Protein AF-A0A9D5GUM4-F1 (afdb_monomer)

Secondary structure (DSSP, 8-state):
-HHHHHH-GGG-----------THHHHHHTHHHHHHHHHHHHHHHHTT--HHHHHHTT-

Structure (mmCIF, N/CA/C/O backbone):
data_AF-A0A9D5GUM4-F1
#
_entry.id   AF-A0A9D5GUM4-F1
#
loop_
_atom_site.group_PDB
_atom_site.id
_atom_site.type_symbol
_atom_site.label_atom_id
_atom_site.label_alt_id
_atom_site.label_comp_id
_atom_site.label_asym_id
_atom_site.label_entity_id
_atom_site.label_seq_id
_atom_site.pdbx_PDB_ins_code
_atom_site.Cartn_x
_atom_site.Cartn_y
_atom_site.Cartn_z
_atom_site.occupancy
_atom_site.B_iso_or_equiv
_atom_site.auth_seq_id
_atom_site.auth_comp_id
_atom_site.auth_asym_id
_atom_site.auth_atom_id
_atom_site.pdbx_PDB_model_num
ATOM 1 N N . VAL A 1 1 ? -10.063 -5.509 9.231 1.00 59.44 1 VAL A N 1
ATOM 2 C CA . VAL A 1 1 ? -10.383 -5.755 10.666 1.00 59.44 1 VAL A CA 1
ATOM 3 C C . VAL A 1 1 ? -11.738 -6.450 10.862 1.00 59.44 1 VAL A C 1
ATOM 5 O O . VAL A 1 1 ? -11.943 -7.087 11.889 1.00 59.44 1 VAL A O 1
ATOM 8 N N . ASP A 1 2 ? -12.641 -6.409 9.876 1.00 79.88 2 ASP A N 1
ATOM 9 C CA . ASP A 1 2 ? -13.999 -6.975 9.983 1.00 79.88 2 ASP A CA 1
ATOM 10 C C . ASP A 1 2 ? -14.046 -8.497 10.216 1.00 79.88 2 ASP A C 1
ATOM 12 O O . ASP A 1 2 ? -14.764 -8.982 11.087 1.00 79.88 2 ASP A O 1
ATOM 16 N N . ILE A 1 3 ? -13.193 -9.253 9.516 1.00 80.38 3 ILE A N 1
ATOM 17 C CA . ILE A 1 3 ? -13.117 -10.723 9.611 1.00 80.38 3 ILE A CA 1
ATOM 18 C C . ILE A 1 3 ? -12.919 -11.219 11.052 1.00 80.38 3 ILE A C 1
ATOM 20 O O . ILE A 1 3 ? -13.569 -12.173 11.473 1.00 80.38 3 ILE A O 1
ATOM 24 N N . ILE A 1 4 ? -12.070 -10.548 11.838 1.00 82.56 4 ILE A N 1
ATOM 25 C CA . ILE A 1 4 ? -11.786 -10.943 13.227 1.00 82.56 4 ILE A CA 1
ATOM 26 C C . ILE A 1 4 ? -13.004 -10.692 14.122 1.00 82.56 4 ILE A C 1
ATOM 28 O O . ILE A 1 4 ? -13.283 -11.493 15.015 1.00 82.56 4 ILE A O 1
ATOM 32 N N . ARG A 1 5 ? -13.744 -9.601 13.875 1.00 84.12 5 ARG A N 1
ATOM 33 C CA . ARG A 1 5 ? -14.974 -9.276 14.610 1.00 84.12 5 ARG A CA 1
ATOM 34 C C . ARG A 1 5 ? -16.076 -10.298 14.335 1.00 84.12 5 ARG A C 1
ATOM 36 O O . ARG A 1 5 ? -16.735 -10.716 15.277 1.00 84.12 5 ARG A O 1
ATOM 43 N N . ARG A 1 6 ? -16.226 -10.741 13.082 1.00 87.19 6 ARG A N 1
ATOM 44 C CA . ARG A 1 6 ? -17.244 -11.731 12.685 1.00 87.19 6 ARG A CA 1
ATOM 45 C C . ARG A 1 6 ? -16.935 -13.150 13.164 1.00 87.19 6 ARG A C 1
ATOM 47 O O . ARG A 1 6 ? -17.833 -13.849 13.615 1.00 87.19 6 ARG A O 1
ATOM 54 N N . LEU A 1 7 ? -15.676 -13.584 13.072 1.00 85.75 7 LEU A N 1
ATOM 55 C CA . LEU A 1 7 ? -15.270 -14.932 13.493 1.00 85.75 7 LEU A CA 1
ATOM 56 C C . LEU A 1 7 ? -15.111 -15.051 15.015 1.00 85.75 7 LEU A C 1
ATOM 58 O O . LEU A 1 7 ? -15.319 -16.125 15.576 1.00 85.75 7 LEU A O 1
ATOM 62 N N . GLY A 1 8 ? -14.757 -13.951 15.684 1.00 86.06 8 GLY A N 1
ATOM 63 C CA . GLY A 1 8 ? -14.462 -13.918 17.112 1.00 86.06 8 GLY A CA 1
ATOM 64 C C . GLY A 1 8 ? -13.085 -14.509 17.442 1.00 86.06 8 GLY A C 1
ATOM 65 O O . GLY A 1 8 ? -12.675 -15.546 16.921 1.00 86.06 8 GLY A O 1
ATOM 66 N N . ARG A 1 9 ? -12.357 -13.871 18.370 1.00 81.81 9 ARG A N 1
ATOM 67 C CA . ARG A 1 9 ? -10.971 -14.251 18.721 1.00 81.81 9 ARG A CA 1
ATOM 68 C C . ARG A 1 9 ? -10.814 -15.706 19.172 1.00 81.81 9 ARG A C 1
ATOM 70 O O . ARG A 1 9 ? -9.798 -16.315 18.873 1.00 81.81 9 ARG A O 1
ATOM 77 N N . ARG A 1 10 ? -11.818 -16.281 19.844 1.00 85.50 10 ARG A N 1
ATOM 78 C CA . ARG A 1 10 ? -11.779 -17.673 20.337 1.00 85.50 10 ARG A CA 1
ATOM 79 C C . ARG A 1 10 ? -11.750 -18.722 19.219 1.00 85.50 10 ARG A C 1
ATOM 81 O O . ARG A 1 10 ? -11.327 -19.847 19.463 1.00 85.50 10 ARG A O 1
ATOM 88 N N . ARG 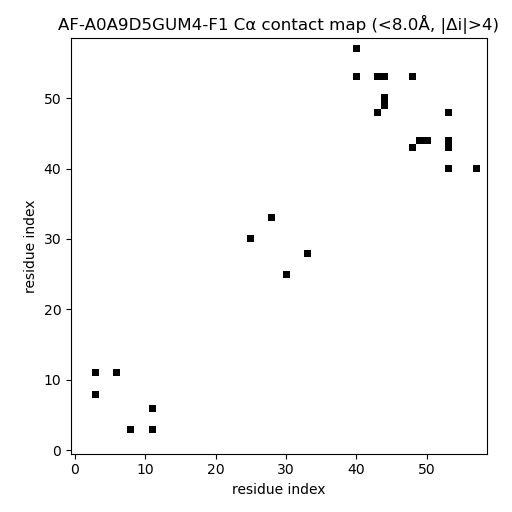A 1 11 ? -12.213 -18.375 18.013 1.00 85.44 11 ARG A N 1
ATOM 89 C CA . ARG A 1 11 ? -12.268 -19.288 16.858 1.00 85.44 11 ARG A CA 1
ATOM 90 C C . ARG A 1 11 ? -11.065 -19.149 15.923 1.00 85.44 11 ARG A C 1
ATOM 92 O O . ARG A 1 11 ? -10.942 -19.923 14.983 1.00 85.44 11 ARG A O 1
ATOM 99 N N . ILE A 1 12 ? -10.172 -18.195 16.184 1.00 88.75 12 ILE A N 1
ATOM 100 C CA . ILE A 1 12 ? -8.955 -17.972 15.403 1.00 88.75 12 ILE A CA 1
ATOM 101 C C . ILE A 1 12 ? -7.798 -18.642 16.139 1.00 88.75 12 ILE A C 1
ATOM 103 O O . ILE A 1 12 ? -7.597 -18.410 17.329 1.00 88.75 12 ILE A O 1
ATOM 107 N N . ARG A 1 13 ? -7.036 -19.481 15.438 1.00 88.06 13 ARG A N 1
ATOM 108 C CA . ARG A 1 13 ? -5.859 -20.164 15.987 1.00 88.06 13 ARG A CA 1
ATOM 109 C C . ARG A 1 13 ? -4.653 -19.866 15.111 1.00 88.06 13 ARG A C 1
ATOM 111 O O . ARG A 1 13 ? -4.791 -19.761 13.894 1.00 88.06 13 ARG A O 1
ATOM 118 N N . SER A 1 14 ? -3.484 -19.732 15.733 1.00 85.38 14 SER A N 1
ATOM 119 C CA . SER A 1 14 ? -2.234 -19.612 14.987 1.00 85.38 14 SER A CA 1
ATOM 120 C C . SER A 1 14 ? -1.958 -20.932 14.272 1.00 85.38 14 SER A C 1
ATOM 122 O O . SER A 1 14 ? -1.912 -21.987 14.905 1.00 85.38 14 SER A O 1
ATOM 124 N N . LEU A 1 15 ? -1.807 -20.879 12.953 1.00 87.31 15 LEU A N 1
ATOM 125 C CA . LEU A 1 15 ? -1.331 -22.011 12.172 1.00 87.31 15 LEU A CA 1
ATOM 126 C C . LEU A 1 15 ? 0.191 -22.032 12.271 1.00 87.31 15 LEU A C 1
ATOM 128 O O . LEU A 1 15 ? 0.851 -21.068 11.887 1.00 87.31 15 LEU A O 1
ATOM 132 N N . ARG A 1 16 ? 0.754 -23.136 12.771 1.00 84.12 16 ARG A N 1
ATOM 133 C CA . ARG A 1 16 ? 2.205 -23.359 12.804 1.00 84.12 16 ARG A CA 1
ATOM 134 C C . ARG A 1 16 ? 2.692 -23.730 11.403 1.00 84.12 16 ARG A C 1
ATOM 136 O O . ARG A 1 16 ? 3.052 -24.870 11.140 1.00 84.12 16 ARG A O 1
ATOM 143 N N . THR A 1 17 ? 2.620 -22.770 10.491 1.00 85.06 17 THR A N 1
ATOM 144 C CA . THR A 1 17 ? 3.038 -22.913 9.100 1.00 85.06 17 THR A CA 1
ATOM 145 C C . THR A 1 17 ? 3.842 -21.693 8.679 1.00 85.06 17 THR A C 1
ATOM 147 O O . THR A 1 17 ? 3.573 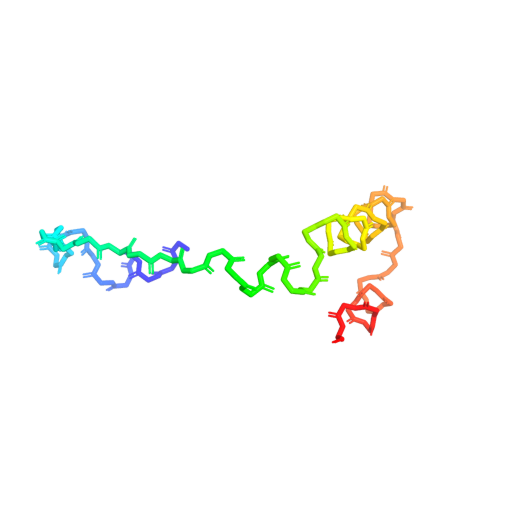-20.575 9.122 1.00 85.06 17 THR A O 1
ATOM 150 N N . HIS A 1 18 ? 4.841 -21.908 7.829 1.00 81.50 18 HIS A N 1
ATOM 151 C CA . HIS A 1 18 ? 5.614 -20.822 7.250 1.00 81.50 18 HIS A CA 1
ATOM 152 C C . HIS A 1 18 ? 4.890 -20.302 6.014 1.00 81.50 18 HIS A C 1
ATOM 154 O O . HIS A 1 18 ? 4.788 -20.983 4.997 1.00 81.50 18 HIS A O 1
ATOM 160 N N . ILE A 1 19 ? 4.392 -19.072 6.098 1.00 81.69 19 ILE A N 1
ATOM 161 C CA . ILE A 1 19 ? 3.889 -18.361 4.927 1.00 81.69 19 ILE A CA 1
ATOM 162 C C . ILE A 1 19 ? 5.106 -17.756 4.223 1.00 81.69 19 ILE A C 1
ATOM 164 O O . ILE A 1 19 ? 5.616 -16.721 4.646 1.00 81.69 19 ILE A O 1
ATOM 168 N N . MET A 1 20 ? 5.583 -18.399 3.156 1.00 77.00 20 MET A N 1
ATOM 169 C CA . MET A 1 20 ? 6.504 -17.750 2.222 1.00 77.00 20 MET A CA 1
ATOM 170 C C . MET A 1 20 ? 5.690 -16.942 1.217 1.00 77.00 20 MET A C 1
ATOM 172 O O . MET A 1 20 ? 5.092 -17.487 0.290 1.00 77.00 20 MET A O 1
ATOM 176 N N . THR A 1 21 ? 5.662 -15.626 1.392 1.00 80.56 21 THR A N 1
ATOM 177 C CA . THR A 1 21 ? 5.214 -14.725 0.334 1.00 80.56 21 THR A CA 1
ATOM 178 C C . THR A 1 21 ? 6.376 -14.498 -0.625 1.00 80.56 21 THR A C 1
ATOM 180 O O . THR A 1 21 ? 7.438 -14.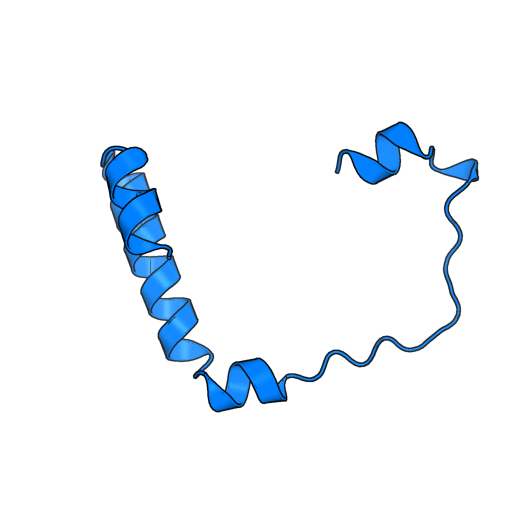011 -0.246 1.00 80.56 21 THR A O 1
ATOM 183 N N . SER A 1 22 ? 6.199 -14.879 -1.890 1.00 70.88 22 SER A N 1
ATOM 184 C CA . SER A 1 22 ? 7.211 -14.605 -2.906 1.00 70.88 22 SER A CA 1
ATOM 185 C C . SER A 1 22 ? 7.271 -13.103 -3.1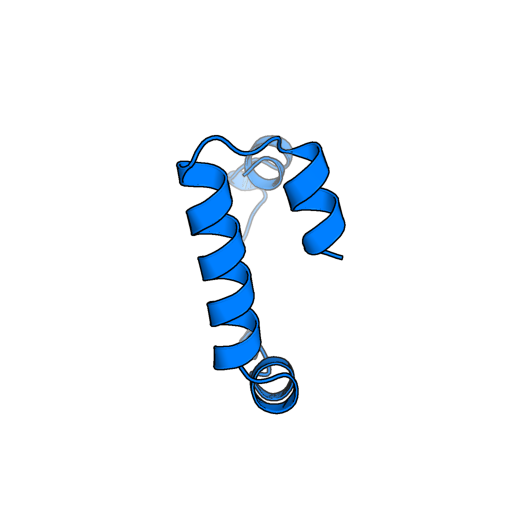87 1.00 70.88 22 SER A C 1
ATOM 187 O O . SER A 1 22 ? 6.302 -12.509 -3.670 1.00 70.88 22 SER A O 1
ATOM 189 N N . ALA A 1 23 ? 8.430 -12.495 -2.930 1.00 72.56 23 ALA A N 1
ATOM 190 C CA . ALA A 1 23 ? 8.723 -11.130 -3.355 1.00 72.56 23 ALA A CA 1
ATOM 191 C C . ALA A 1 23 ? 8.913 -11.020 -4.881 1.00 72.56 23 ALA A C 1
ATOM 193 O O . ALA A 1 23 ? 8.858 -9.917 -5.416 1.00 72.56 23 ALA A O 1
ATOM 194 N N . ALA A 1 24 ? 9.030 -12.143 -5.605 1.00 70.75 24 ALA A N 1
ATOM 195 C CA . ALA A 1 24 ? 9.304 -12.167 -7.044 1.00 70.75 24 ALA A CA 1
ATOM 196 C C . ALA A 1 24 ? 8.235 -11.447 -7.885 1.00 70.75 24 ALA A C 1
ATOM 198 O O . ALA A 1 24 ? 8.520 -10.958 -8.977 1.00 70.75 24 ALA A O 1
ATOM 199 N N . LYS A 1 25 ? 6.989 -11.356 -7.396 1.00 67.12 25 LYS A N 1
ATOM 200 C CA . LYS A 1 25 ? 5.947 -10.526 -8.027 1.00 67.12 25 LYS A CA 1
ATOM 201 C C . LYS A 1 25 ? 6.297 -9.035 -7.951 1.00 67.12 25 LYS A C 1
ATOM 203 O O . LYS A 1 25 ? 6.116 -8.308 -8.919 1.00 67.12 25 LYS A O 1
ATOM 208 N N . TYR A 1 26 ? 6.805 -8.587 -6.807 1.00 64.12 26 TYR A N 1
ATOM 209 C CA . TYR A 1 26 ? 7.176 -7.193 -6.566 1.00 64.12 26 TYR A CA 1
ATOM 210 C C . TYR A 1 26 ? 8.524 -6.827 -7.190 1.00 64.12 26 TYR A C 1
ATOM 212 O O . TYR A 1 26 ? 8.704 -5.684 -7.600 1.00 64.12 26 TYR A O 1
ATOM 220 N N . GLU A 1 27 ? 9.446 -7.780 -7.308 1.00 69.75 27 GLU A N 1
ATOM 221 C CA . GLU A 1 27 ? 10.703 -7.589 -8.037 1.00 69.75 27 GLU A CA 1
ATOM 222 C C . GLU A 1 27 ? 10.457 -7.444 -9.543 1.00 69.75 27 GLU A C 1
ATOM 224 O O . GLU A 1 27 ? 10.954 -6.492 -10.142 1.00 69.75 27 GLU A O 1
ATOM 229 N N . ARG A 1 28 ? 9.622 -8.312 -10.141 1.00 68.31 28 ARG A N 1
ATOM 230 C CA . ARG A 1 28 ? 9.270 -8.238 -11.573 1.00 68.31 28 ARG A CA 1
ATOM 231 C C . ARG A 1 28 ? 8.516 -6.962 -11.944 1.00 68.31 28 ARG A C 1
ATOM 233 O O . ARG A 1 28 ? 8.848 -6.331 -12.942 1.00 68.31 28 ARG A O 1
ATOM 240 N N . ASP A 1 29 ? 7.542 -6.559 -11.128 1.00 66.50 29 ASP A N 1
ATOM 241 C CA . ASP A 1 29 ? 6.733 -5.356 -11.383 1.00 66.50 29 ASP A CA 1
ATOM 242 C C . ASP A 1 29 ? 7.449 -4.051 -10.977 1.00 66.50 29 ASP A C 1
ATOM 244 O O . ASP A 1 29 ? 6.980 -2.950 -11.272 1.00 66.50 29 ASP A O 1
ATOM 248 N N . GLY A 1 30 ? 8.593 -4.155 -10.296 1.00 74.06 30 GLY A N 1
ATOM 249 C CA . GLY A 1 30 ? 9.343 -3.026 -9.769 1.00 74.06 30 GLY A CA 1
ATOM 250 C C . GLY A 1 30 ? 8.693 -2.434 -8.519 1.00 74.06 30 GLY A C 1
ATOM 251 O O . GLY A 1 30 ? 7.809 -1.576 -8.597 1.00 74.06 30 GLY A O 1
ATOM 252 N N . PHE A 1 31 ? 9.210 -2.824 -7.352 1.00 71.00 31 PHE A N 1
ATOM 253 C CA . PHE A 1 31 ? 8.813 -2.299 -6.041 1.00 71.00 31 PHE A CA 1
ATOM 254 C C . PHE A 1 31 ? 8.738 -0.765 -6.031 1.00 71.00 31 PHE A C 1
ATOM 256 O O . PHE A 1 31 ? 7.746 -0.178 -5.598 1.00 71.00 31 PHE A O 1
ATOM 263 N N . PHE A 1 32 ? 9.752 -0.117 -6.608 1.00 74.62 32 PHE A N 1
ATOM 264 C CA . PHE A 1 32 ? 9.810 1.335 -6.708 1.0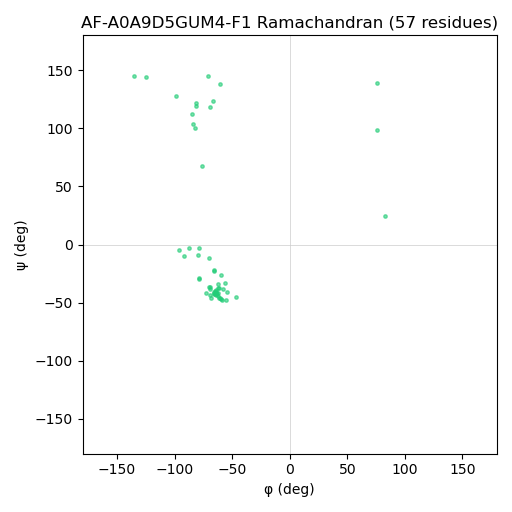0 74.62 32 PHE A CA 1
ATOM 265 C C . PHE A 1 32 ? 8.723 1.914 -7.613 1.00 74.62 32 PHE A C 1
ATOM 267 O O . PHE A 1 32 ? 8.098 2.895 -7.227 1.00 74.62 32 PHE A O 1
ATOM 274 N N . LYS A 1 33 ? 8.439 1.319 -8.779 1.00 80.38 33 LYS A N 1
ATOM 275 C CA . LYS A 1 33 ? 7.423 1.848 -9.708 1.00 80.38 33 LYS A CA 1
ATOM 276 C C . LYS A 1 33 ? 6.040 1.884 -9.055 1.00 80.38 33 LYS A C 1
ATOM 278 O O . LYS A 1 33 ? 5.376 2.919 -9.092 1.00 80.38 33 LYS A O 1
ATOM 283 N N . ARG A 1 34 ? 5.644 0.798 -8.379 1.00 78.69 34 ARG A N 1
ATOM 284 C CA . ARG A 1 34 ? 4.393 0.765 -7.599 1.00 78.69 34 ARG A CA 1
ATOM 285 C C . ARG A 1 34 ? 4.419 1.723 -6.408 1.00 78.69 34 ARG A C 1
ATOM 287 O O . ARG A 1 34 ? 3.431 2.413 -6.168 1.00 78.69 34 ARG A O 1
ATOM 294 N N . GLY A 1 35 ? 5.534 1.791 -5.681 1.00 82.81 35 GLY A N 1
ATOM 295 C CA . GLY A 1 35 ? 5.694 2.712 -4.553 1.00 82.81 35 GLY A CA 1
ATOM 296 C C . GLY A 1 35 ? 5.514 4.176 -4.964 1.00 82.81 35 GLY A C 1
ATOM 297 O O . GLY A 1 35 ? 4.733 4.898 -4.350 1.00 82.81 35 GLY A O 1
ATOM 298 N N . TRP A 1 36 ? 6.160 4.595 -6.053 1.00 86.12 36 TRP A N 1
ATOM 299 C CA . TRP A 1 36 ? 6.047 5.947 -6.602 1.00 86.12 36 TRP A CA 1
ATOM 300 C C . TRP A 1 36 ? 4.638 6.268 -7.110 1.00 86.12 36 TRP A C 1
ATOM 302 O O . TRP A 1 36 ? 4.146 7.370 -6.861 1.00 86.12 36 TRP A O 1
ATOM 312 N N . ALA A 1 37 ? 3.963 5.320 -7.767 1.00 85.06 37 ALA A N 1
ATOM 313 C CA . ALA A 1 37 ? 2.574 5.496 -8.194 1.00 85.06 37 ALA A CA 1
ATOM 314 C C . ALA A 1 37 ? 1.636 5.721 -6.995 1.00 85.06 37 ALA A C 1
ATOM 316 O O . ALA A 1 37 ? 0.870 6.686 -6.982 1.00 85.06 37 ALA A O 1
ATOM 317 N N . ASN A 1 38 ? 1.772 4.909 -5.942 1.00 86.75 38 ASN A N 1
ATOM 318 C CA . ASN A 1 38 ? 0.998 5.064 -4.710 1.00 86.75 38 ASN A CA 1
ATOM 319 C C . ASN A 1 38 ? 1.312 6.382 -3.987 1.00 86.75 38 ASN A C 1
ATOM 321 O O . ASN A 1 38 ? 0.397 7.050 -3.514 1.00 86.75 38 ASN A O 1
ATOM 325 N N . LEU A 1 39 ? 2.583 6.796 -3.928 1.00 88.31 39 LEU A N 1
ATOM 326 C CA . LEU A 1 39 ? 2.974 8.083 -3.339 1.00 88.31 39 LEU A CA 1
ATOM 327 C C . LEU A 1 39 ? 2.394 9.270 -4.116 1.00 88.31 39 LEU A C 1
ATOM 329 O O . LEU A 1 39 ? 1.948 10.244 -3.509 1.00 88.31 39 LEU A O 1
ATOM 333 N N . LYS A 1 40 ? 2.357 9.192 -5.451 1.00 89.56 40 LYS A N 1
ATOM 334 C CA . LYS A 1 40 ? 1.721 10.210 -6.297 1.00 89.56 40 LYS A CA 1
ATOM 335 C C . LYS A 1 40 ? 0.220 10.303 -6.014 1.00 89.56 40 LYS A C 1
ATOM 337 O O . LYS A 1 40 ? -0.292 11.409 -5.856 1.00 89.56 40 LYS A O 1
ATOM 342 N N . LEU A 1 41 ? -0.458 9.161 -5.901 1.00 89.69 41 LEU A N 1
ATOM 343 C CA . LEU A 1 41 ? -1.870 9.061 -5.518 1.00 89.69 41 LEU A CA 1
ATOM 344 C C . LEU A 1 41 ? -2.134 9.650 -4.126 1.00 89.69 41 LEU A C 1
ATOM 346 O O . LEU A 1 41 ? -3.030 10.474 -3.963 1.00 89.69 41 LEU A O 1
ATOM 350 N N . LEU A 1 42 ? -1.302 9.309 -3.139 1.00 90.62 42 LEU A N 1
ATOM 351 C CA . LEU A 1 42 ? -1.423 9.818 -1.773 1.00 90.62 42 LEU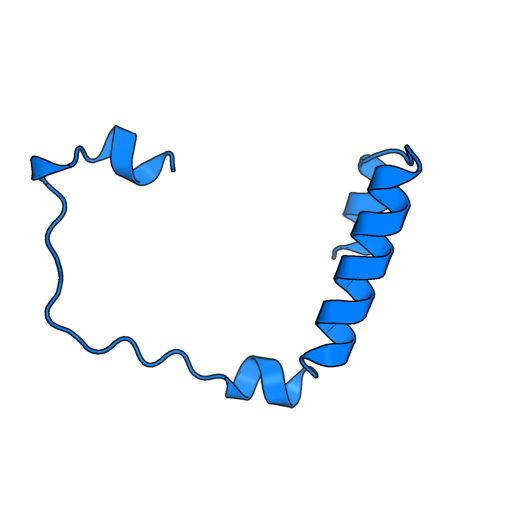 A CA 1
ATOM 352 C C . LEU A 1 42 ? -1.211 11.336 -1.705 1.00 90.62 42 LEU A C 1
ATOM 354 O O . LEU A 1 42 ? -1.958 12.047 -1.036 1.00 90.62 42 LEU A O 1
ATOM 358 N N . ARG A 1 43 ? -0.228 11.855 -2.447 1.00 92.94 43 ARG A N 1
ATOM 359 C CA . ARG A 1 43 ? 0.023 13.298 -2.541 1.00 92.94 43 ARG A CA 1
ATOM 360 C C . ARG A 1 43 ? -1.169 14.046 -3.142 1.00 92.94 43 ARG A C 1
ATOM 362 O O . ARG A 1 43 ? -1.446 15.164 -2.724 1.00 92.94 43 ARG A O 1
ATOM 369 N N . ARG A 1 44 ? -1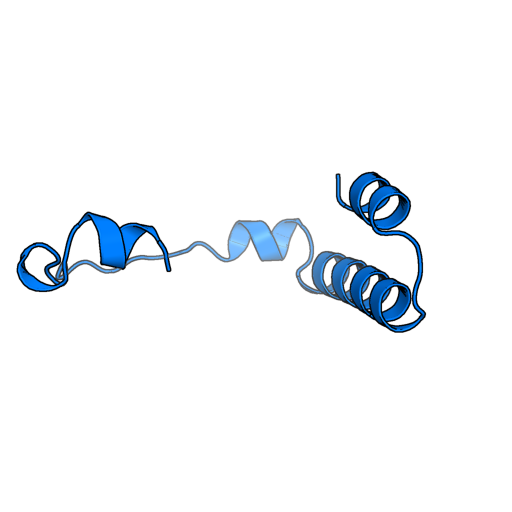.844 13.456 -4.129 1.00 90.50 44 ARG A N 1
ATOM 370 C CA . ARG A 1 44 ? -3.052 14.009 -4.759 1.00 90.50 44 ARG A CA 1
ATOM 371 C C . ARG A 1 44 ? -4.248 13.999 -3.810 1.00 90.50 44 ARG A C 1
ATOM 373 O O . ARG A 1 44 ? -4.898 15.025 -3.642 1.00 90.50 44 ARG A O 1
ATOM 380 N N . TYR A 1 45 ? -4.438 12.898 -3.087 1.00 90.19 45 TYR A N 1
ATOM 381 C CA . TYR A 1 45 ? -5.429 12.807 -2.016 1.00 90.19 45 TYR A CA 1
ATOM 382 C C . TYR A 1 45 ? -5.240 13.899 -0.950 1.00 90.19 45 TYR A C 1
ATOM 384 O O . TYR A 1 45 ? -6.182 14.614 -0.624 1.00 90.19 45 TYR A O 1
ATOM 392 N N . TRP A 1 46 ? -4.014 14.111 -0.458 1.00 92.88 46 TRP A N 1
ATOM 393 C CA . TRP A 1 46 ? -3.736 15.170 0.526 1.00 92.88 46 TRP A CA 1
ATOM 394 C C . TRP A 1 46 ? -3.931 16.592 0.000 1.00 92.88 46 TRP A C 1
ATOM 396 O O . TRP A 1 46 ? -4.136 17.506 0.792 1.00 92.88 46 TRP A O 1
ATOM 406 N N . LYS A 1 47 ? -3.891 16.793 -1.318 1.00 92.88 47 LYS A N 1
ATOM 407 C CA . LYS A 1 47 ? -4.226 18.078 -1.940 1.00 92.88 47 LYS A CA 1
ATOM 408 C C . LYS A 1 47 ? -5.738 18.318 -2.056 1.00 92.88 47 LYS A C 1
ATOM 410 O O . LYS A 1 47 ? -6.119 19.396 -2.496 1.00 92.88 47 LYS A O 1
ATOM 415 N N . GLY A 1 48 ? -6.575 17.354 -1.661 1.00 89.06 48 GLY A N 1
ATOM 416 C CA . GLY A 1 48 ? -8.035 17.476 -1.689 1.00 89.06 48 GLY A CA 1
ATOM 417 C C . GLY A 1 48 ? -8.657 17.189 -3.055 1.00 89.06 48 GLY A C 1
ATOM 418 O O . GLY A 1 48 ? -9.730 17.697 -3.360 1.00 89.06 48 GLY A O 1
ATOM 419 N N . GLU A 1 49 ? -7.976 16.413 -3.898 1.00 89.75 49 GLU A N 1
ATOM 420 C CA . GLU A 1 49 ? -8.508 16.001 -5.197 1.00 89.75 49 GLU A CA 1
ATOM 421 C C . GLU A 1 49 ? -9.652 14.986 -5.031 1.00 89.75 49 GLU A C 1
ATOM 423 O O . GLU A 1 49 ? -9.624 14.160 -4.115 1.00 89.75 49 GLU A O 1
ATOM 428 N N . ASP A 1 50 ? -10.654 15.043 -5.914 1.00 87.06 50 ASP A N 1
ATOM 429 C CA . ASP A 1 50 ? -11.838 14.187 -5.808 1.00 87.06 50 ASP A CA 1
ATOM 430 C C . ASP A 1 50 ? -11.489 12.692 -5.882 1.00 87.06 50 ASP A C 1
ATOM 432 O O . ASP A 1 50 ? -10.695 12.243 -6.717 1.00 87.06 50 ASP A O 1
ATOM 436 N N . ILE A 1 51 ? -12.131 11.902 -5.019 1.00 85.50 51 ILE A N 1
ATOM 437 C CA . ILE A 1 51 ? -11.859 10.469 -4.862 1.00 85.50 51 ILE A CA 1
ATOM 438 C C . ILE A 1 51 ? -12.167 9.706 -6.157 1.00 85.50 51 ILE A C 1
ATOM 440 O O . ILE A 1 51 ? -11.443 8.768 -6.495 1.00 85.50 51 ILE A O 1
ATOM 444 N N . SER A 1 52 ? -13.175 10.127 -6.927 1.00 87.25 52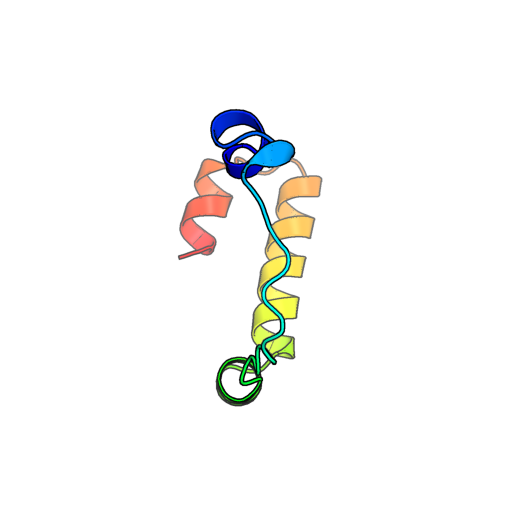 SER A N 1
ATOM 445 C CA . SER A 1 52 ? -13.550 9.473 -8.189 1.00 87.25 52 SER A CA 1
ATOM 446 C C . SER A 1 52 ? -12.412 9.530 -9.213 1.00 87.25 52 SER A C 1
ATOM 448 O O . SER A 1 52 ? -12.152 8.556 -9.923 1.00 87.25 52 SER A O 1
ATOM 450 N N . CYS A 1 53 ? -11.672 10.643 -9.243 1.00 84.38 53 CYS A N 1
ATOM 451 C CA . CYS A 1 53 ? -10.495 10.814 -10.094 1.00 84.38 53 CYS A CA 1
ATOM 452 C C . CYS A 1 53 ? -9.320 9.934 -9.644 1.00 84.38 53 CYS A C 1
ATOM 454 O O . CYS A 1 53 ? -8.597 9.402 -10.484 1.00 84.38 53 CYS A O 1
ATOM 456 N N . LEU A 1 54 ? -9.140 9.751 -8.333 1.00 85.75 54 LEU A N 1
ATOM 457 C CA . LEU A 1 54 ? -8.086 8.898 -7.775 1.00 85.75 54 LEU A CA 1
ATOM 458 C C . LEU A 1 54 ? -8.344 7.412 -8.056 1.00 85.75 54 LEU A C 1
ATOM 460 O O . LEU A 1 54 ? -7.409 6.677 -8.363 1.00 85.75 54 LEU A O 1
ATOM 464 N N . ILE A 1 55 ? -9.606 6.976 -7.996 1.00 87.88 55 ILE A N 1
ATOM 465 C CA . ILE A 1 55 ? -10.000 5.589 -8.287 1.00 87.88 55 ILE A CA 1
ATOM 466 C C . ILE A 1 55 ? -9.693 5.222 -9.742 1.00 87.88 55 ILE A C 1
ATOM 468 O O . ILE A 1 55 ? -9.163 4.141 -9.999 1.00 87.88 55 ILE A O 1
ATOM 472 N N . ARG A 1 56 ? -9.975 6.127 -10.690 1.00 85.06 56 ARG A N 1
ATOM 473 C CA . ARG A 1 56 ? -9.700 5.902 -12.118 1.00 85.06 56 ARG A CA 1
ATOM 474 C C . ARG A 1 56 ? -8.223 5.607 -12.386 1.00 85.06 56 ARG A C 1
ATOM 476 O O . ARG A 1 56 ? -7.917 4.747 -13.201 1.00 85.06 56 ARG A O 1
ATOM 483 N N . ASP A 1 57 ? -7.329 6.286 -11.676 1.00 80.25 57 ASP A N 1
ATOM 484 C CA . ASP A 1 57 ? -5.882 6.175 -11.880 1.00 80.25 57 ASP A CA 1
ATOM 485 C C . ASP A 1 57 ? -5.237 5.030 -11.067 1.00 80.25 57 ASP A C 1
ATOM 487 O O . ASP A 1 57 ? -4.033 4.800 -11.176 1.00 80.25 57 ASP A O 1
ATOM 491 N N . TYR A 1 58 ? -6.013 4.324 -10.235 1.00 77.19 58 TYR A N 1
ATOM 492 C CA . TYR A 1 58 ? -5.551 3.189 -9.424 1.00 77.19 58 TYR A CA 1
ATOM 493 C C . TYR A 1 58 ? -5.723 1.817 -10.112 1.00 77.19 58 TYR A C 1
ATOM 495 O O . TYR A 1 58 ? -5.214 0.820 -9.597 1.00 77.19 5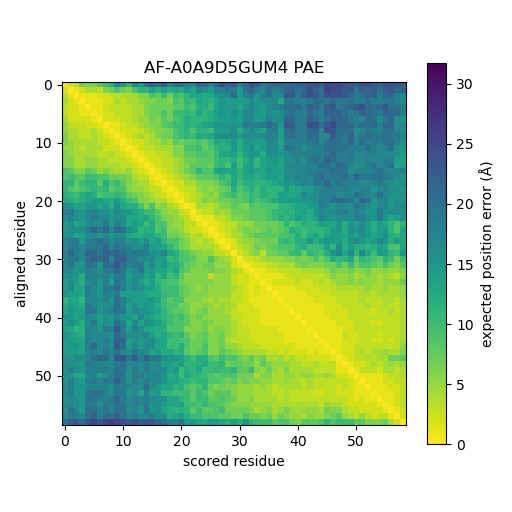8 TYR A O 1
ATOM 503 N N . THR A 1 59 ? -6.435 1.756 -11.245 1.00 61.38 59 THR A N 1
ATOM 504 C CA . THR A 1 59 ? -6.713 0.511 -11.998 1.00 61.38 59 THR A CA 1
ATOM 505 C C . THR A 1 59 ? -5.540 0.129 -12.894 1.00 61.38 59 THR A C 1
ATOM 507 O O . THR A 1 59 ? -5.169 -1.067 -12.890 1.00 61.38 59 THR A O 1
#

Solvent-accessible surface area (backbone atoms only — not comparable to full-atom values): 3866 Å² total; per-residue (Å²): 120,65,68,55,69,74,63,35,74,90,73,61,73,88,72,98,65,86,84,82,78,74,58,63,64,42,62,75,68,32,57,63,60,55,50,52,53,50,50,53,51,51,56,40,50,76,70,68,52,61,65,72,64,52,55,66,76,70,114

Mean predicted aligned error: 10.23 Å

Radius of gyration: 17.73 Å; Cα contacts (8 Å, |Δi|>4): 13; chains: 1; bounding box: 28×41×32 Å

Sequence (59 aa):
VDIIRRLGRRRIRSLRTHIMTSAAKYERDGFFKRGWANLKLLRRYWKGEDISCLIRDYT

pLDDT: mean 81.78, std 8.17, range [59.44, 92.94]

Foldseek 3Di:
DVVCVVCDPVNDDDDPDDDDDDCVVCVVVPVVVVVVLVVVLVVCVVVVHDVVVSVVSVD